Protein 2Y9F (pdb70)

Foldseek 3Di:
DDPDDDPDAPAKWWKAFPAQRWTWFAAPDPPPRIATDHPVVVDLRRIWGWDADDDVLHQWTWTARRHPRWTWFAAPDDPPRIHTDHDRCPDLRRIWHWAADPDPRNQKTWTASPVRQKTWFAHPDDPPRTGIGRNVDDDRRRIIHIGHD

B-factor: mean 13.19, std 7.71, range [2.05, 50.8]

Secondary structure (DSSP, 8-state):
--SS--PPTT--BEEEETTT-EEEEE-SSSSP-EEEEEGGG--GGG-EEEEEP-GGGTT-EEEEETTT--EEEE-SSSSSSEEEESSSS-SGGG-BEEEE--GGGTT-EEEEETTTTEEEEE-SSSSSSEEEEETTS--GGGEEEEE--

Structure (mmCIF, N/CA/C/O backbone):
data_2Y9F
#
_entry.id   2Y9F
#
_cell.length_a   34.580
_cell.length_b   59.540
_cell.length_c   61.620
_cell.angle_alpha   90.00
_cell.angle_beta   90.00
_cell.angle_gamma   90.00
#
_symmetry.space_group_name_H-M 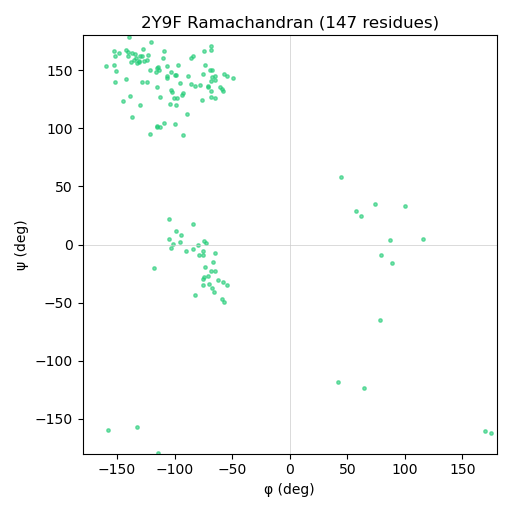  'P 21 21 21'
#
loop_
_entity.id
_entity.type
_entity.pdbx_description
1 polymer 'HEMOLYTIC LECTIN LSLA'
2 water water
#
loop_
_atom_site.group_PDB
_atom_site.id
_atom_site.type_symbol
_atom_site.label_atom_id
_atom_site.label_alt_id
_atom_site.label_comp_id
_atom_site.label_asym_id
_atom_site.label_entity_id
_atom_site.label_seq_id
_atom_site.pdbx_PDB_ins_code
_atom_site.Cartn_x
_atom_site.Cartn_y
_atom_site.Cartn_z
_atom_site.occupancy
_atom_site.B_iso_or_equiv
_atom_site.auth_seq_id
_atom_site.auth_comp_id
_atom_site.auth_asym_id
_atom_site.auth_atom_id
_atom_site.pdbx_PDB_model_num
ATOM 1 N N . MET A 1 1 ? -14.957 8.149 -14.001 1.00 32.73 1 MET A N 1
ATOM 2 C CA . MET A 1 1 ? -15.674 7.528 -12.811 1.00 32.45 1 MET A CA 1
ATOM 3 C C . MET A 1 1 ? -16.873 6.538 -13.088 1.00 31.11 1 MET A C 1
ATOM 4 O O . MET A 1 1 ? -17.593 6.613 -14.091 1.00 31.74 1 MET A O 1
ATOM 9 N N . THR A 1 2 ? -17.040 5.605 -12.145 1.00 27.49 2 THR A N 1
ATOM 10 C CA . THR A 1 2 ? -18.146 4.624 -12.145 1.00 24.86 2 THR A CA 1
ATOM 11 C C . THR A 1 2 ? -18.695 4.678 -10.681 1.00 22.52 2 THR A C 1
ATOM 12 O O . THR A 1 2 ? -18.515 5.702 -9.974 1.00 21.45 2 THR A O 1
ATOM 16 N N . ASP A 1 3 ? -19.365 3.608 -10.252 1.00 19.07 3 ASP A N 1
ATOM 17 C CA . ASP A 1 3 ? -19.734 3.457 -8.839 1.00 18.20 3 ASP A CA 1
ATOM 18 C C . ASP A 1 3 ? -18.616 3.078 -7.917 1.00 16.67 3 ASP A C 1
ATOM 19 O O . ASP A 1 3 ? -18.764 3.096 -6.695 1.00 16.18 3 ASP A O 1
ATOM 24 N N . ILE A 1 4 ? -17.449 2.727 -8.445 1.00 15.21 4 ILE A N 1
ATOM 25 C CA . ILE A 1 4 ? -16.266 2.366 -7.602 1.00 14.36 4 ILE A CA 1
ATOM 26 C C . ILE A 1 4 ? -15.755 3.657 -6.855 1.00 13.25 4 ILE A C 1
ATOM 27 O O . ILE A 1 4 ? -15.703 4.748 -7.437 1.00 15.25 4 ILE A O 1
ATOM 32 N N . TYR A 1 5 ? -15.623 3.554 -5.521 1.00 13.71 5 TYR A N 1
ATOM 33 C CA . TYR A 1 5 ? -15.016 4.690 -4.762 1.00 14.25 5 TYR A CA 1
ATOM 34 C C . TYR A 1 5 ? -13.589 4.862 -5.178 1.00 11.92 5 TYR A C 1
ATOM 35 O O . TYR A 1 5 ? -12.741 3.953 -5.010 1.00 11.35 5 TYR A O 1
ATOM 44 N N . ILE A 1 6 ? -13.266 6.121 -5.590 1.00 10.77 6 ILE A N 1
ATOM 45 C CA . ILE A 1 6 ? -11.934 6.567 -5.904 1.00 11.44 6 ILE A CA 1
ATOM 46 C C . ILE A 1 6 ? -11.764 7.871 -5.102 1.00 10.16 6 ILE A C 1
ATOM 47 O O . ILE A 1 6 ? -12.522 8.779 -5.273 1.00 12.25 6 ILE A O 1
ATOM 52 N N . PRO A 1 7 ? -10.758 7.887 -4.186 1.00 9.21 7 PRO A N 1
ATOM 53 C CA . PRO A 1 7 ? -10.551 9.170 -3.454 1.00 9.85 7 PRO A CA 1
ATOM 54 C C . PRO A 1 7 ? -10.364 10.294 -4.425 1.00 9.71 7 PRO A C 1
ATOM 55 O O . PRO A 1 7 ? -9.664 10.129 -5.474 1.00 10.25 7 PRO A O 1
ATOM 59 N N . PRO A 1 8 ? -10.851 11.483 -4.115 1.00 9.29 8 PRO A N 1
ATOM 60 C CA . PRO A 1 8 ? -10.591 12.667 -4.909 1.00 9.19 8 PRO A CA 1
ATOM 61 C C . PRO A 1 8 ? -9.085 12.769 -5.163 1.00 10.53 8 PRO A C 1
ATOM 62 O O . PRO A 1 8 ? -8.212 12.562 -4.344 1.00 9.69 8 PRO A O 1
ATOM 66 N N . GLU A 1 9 ? -8.702 13.234 -6.376 1.00 9.39 9 GLU A N 1
ATOM 67 C CA . GLU A 1 9 ? -7.311 13.418 -6.711 1.00 9.92 9 GLU A CA 1
ATOM 68 C C . GLU A 1 9 ? -6.663 14.376 -5.727 1.00 8.99 9 GLU A C 1
ATOM 69 O O . GLU A 1 9 ? -7.215 15.411 -5.386 1.00 10.33 9 GLU A O 1
ATOM 75 N N . GLY A 1 10 ? -5.488 13.916 -5.239 1.00 9.30 10 GLY A N 1
ATOM 76 C CA . GLY A 1 10 ? -4.760 14.773 -4.311 1.00 8.30 10 GLY A CA 1
ATOM 77 C C . GLY A 1 10 ? -5.133 14.582 -2.826 1.00 8.66 10 GLY A C 1
ATOM 78 O O . GLY A 1 10 ? -4.363 15.088 -2.019 1.00 9.75 10 GLY A O 1
ATOM 79 N N . LEU A 1 11 ? -6.246 13.934 -2.540 1.00 8.32 11 LEU A N 1
ATOM 80 C CA . LEU A 1 11 ? -6.666 13.736 -1.117 1.00 8.13 11 LEU A CA 1
ATOM 81 C C . LEU A 1 11 ? -5.664 12.711 -0.519 1.00 8.03 11 LEU A C 1
ATOM 82 O O . LEU A 1 11 ? -5.344 11.675 -1.123 1.00 9.03 11 LEU A O 1
ATOM 87 N N . TYR A 1 12 ? -5.187 12.973 0.702 1.00 8.53 12 TYR A N 1
ATOM 88 C CA . TYR A 1 12 ? -4.249 12.012 1.325 1.00 8.16 12 TYR A CA 1
ATOM 89 C C . TYR A 1 12 ? -4.918 10.911 2.122 1.00 6.87 12 TYR A C 1
ATOM 90 O O . TYR A 1 12 ? -5.974 11.098 2.746 1.00 9.24 12 TYR A O 1
ATOM 99 N N . PHE A 1 13 ? -4.281 9.762 2.048 1.00 6.48 13 PHE A N 1
ATOM 100 C CA . PHE A 1 13 ? -4.721 8.580 2.761 1.00 6.79 13 PHE A CA 1
ATOM 101 C C . PHE A 1 13 ? -3.619 7.652 3.077 1.00 6.09 13 PHE A C 1
ATOM 102 O O . PHE A 1 13 ? -2.528 7.793 2.544 1.00 7.26 13 PHE A O 1
ATOM 110 N N . ARG A 1 14 ? -3.851 6.708 3.944 1.00 5.62 14 ARG A N 1
ATOM 111 C CA . ARG A 1 14 ? -2.902 5.581 4.099 1.00 5.49 14 ARG A CA 1
ATOM 112 C C . ARG A 1 14 ? -3.579 4.303 3.550 1.00 4.90 14 ARG A C 1
ATOM 113 O O . ARG A 1 14 ? -4.818 4.228 3.404 1.00 6.58 14 ARG A O 1
ATOM 121 N N . LEU A 1 15 ? -2.767 3.310 3.241 1.00 5.06 15 LEU A N 1
ATOM 122 C CA . LEU A 1 15 ? -3.193 2.075 2.674 1.00 4.44 15 LEU A CA 1
ATOM 123 C C . LEU A 1 15 ? -2.951 0.916 3.573 1.00 6.41 15 LEU A C 1
ATOM 124 O O . LEU A 1 15 ? -1.803 0.458 3.779 1.00 6.64 15 LEU A O 1
ATOM 129 N N . LEU A 1 16 ? -4.015 0.451 4.253 1.00 5.72 16 LEU A N 1
ATOM 130 C CA . LEU A 1 16 ? -3.940 -0.558 5.320 1.00 7.08 16 LEU A CA 1
ATOM 131 C C . LEU A 1 16 ? -4.155 -1.938 4.664 1.00 7.78 16 LEU A C 1
ATOM 132 O O . LEU A 1 16 ? -5.157 -2.171 3.899 1.00 6.54 16 LEU A O 1
ATOM 137 N N . GLY A 1 17 ? -3.278 -2.866 4.968 1.00 4.88 17 GLY A N 1
ATOM 138 C CA . GLY A 1 17 ? -3.439 -4.199 4.430 1.00 5.27 17 GLY A CA 1
ATOM 139 C C . GLY A 1 17 ? -4.375 -5.044 5.187 1.00 5.04 17 GLY A C 1
ATOM 140 O O . GLY A 1 17 ? -4.346 -5.172 6.404 1.00 6.00 17 GLY A O 1
ATOM 141 N N . PHE A 1 18 ? -5.236 -5.772 4.446 1.00 6.63 18 PHE A N 1
ATOM 142 C CA . PHE A 1 18 ? -6.154 -6.694 5.042 1.00 5.51 18 PHE A CA 1
ATOM 143 C C . PHE A 1 18 ? -5.429 -7.744 5.895 1.00 6.47 18 PHE A C 1
ATOM 144 O O . PHE A 1 18 ? -5.867 -8.074 7.041 1.00 9.60 18 PHE A O 1
ATOM 152 N N . ALA A 1 19 ? -4.396 -8.377 5.349 1.00 6.32 19 ALA A N 1
ATOM 153 C CA . ALA A 1 19 ? -3.704 -9.447 6.059 1.00 7.63 19 ALA A CA 1
ATOM 154 C C . ALA A 1 19 ? -2.655 -8.918 7.069 1.00 8.27 19 ALA A C 1
ATOM 155 O O . ALA A 1 19 ? -2.516 -9.417 8.200 1.00 10.24 19 ALA A O 1
ATOM 157 N N . SER A 1 20 ? -1.910 -7.917 6.608 1.00 9.58 20 SER A N 1
ATOM 158 C CA . SER A 1 20 ? -0.752 -7.470 7.433 1.00 8.73 20 SER A CA 1
ATOM 159 C C . SER A 1 20 ? -1.172 -6.650 8.629 1.00 8.18 20 SER A C 1
ATOM 160 O O . SER A 1 20 ? -0.461 -6.504 9.620 1.00 8.81 20 SER A O 1
ATOM 163 N N . ARG A 1 21 ? -2.301 -5.941 8.449 1.00 8.58 21 ARG A N 1
ATOM 164 C CA . ARG A 1 21 ? -2.740 -4.915 9.439 1.00 8.13 21 ARG A CA 1
ATOM 165 C C . ARG A 1 21 ? -1.751 -3.766 9.612 1.00 7.72 21 ARG A C 1
ATOM 166 O O . ARG A 1 21 ? -1.741 -3.094 10.659 1.00 12.11 21 ARG A O 1
ATOM 174 N N . GLN A 1 22 ? -0.948 -3.521 8.590 1.00 6.66 22 GLN A N 1
ATOM 175 C CA . GLN A 1 22 ? 0.042 -2.440 8.622 1.00 7.75 22 GLN A CA 1
ATOM 176 C C . GLN A 1 22 ? -0.185 -1.599 7.372 1.00 7.37 22 GLN A C 1
ATOM 177 O O . GLN A 1 22 ? -0.987 -1.978 6.484 1.00 7.08 22 GLN A O 1
ATOM 183 N N . VAL A 1 23 ? 0.450 -0.429 7.321 1.00 5.68 23 VAL A N 1
ATOM 184 C CA . VAL A 1 23 ? 0.267 0.516 6.194 1.00 7.12 23 VAL A CA 1
ATOM 185 C C . VAL A 1 23 ? 1.565 0.633 5.414 1.00 6.44 23 VAL A C 1
ATOM 186 O O . VAL A 1 23 ? 2.661 0.420 5.972 1.00 6.73 23 VAL A O 1
ATOM 190 N N . ILE A 1 24 ? 1.418 0.901 4.123 1.00 6.21 24 ILE A N 1
ATOM 191 C CA . ILE A 1 24 ? 2.612 1.123 3.304 1.00 6.37 24 ILE A CA 1
ATOM 192 C C . ILE A 1 24 ? 3.301 2.436 3.729 1.00 5.02 24 ILE A C 1
ATOM 193 O O . ILE A 1 24 ? 2.621 3.414 4.106 1.00 7.69 24 ILE A O 1
ATOM 198 N N . PHE A 1 25 ? 4.637 2.443 3.686 1.00 5.62 25 PHE A N 1
ATOM 199 C CA . PHE A 1 25 ? 5.358 3.719 3.808 1.00 5.97 25 PHE A CA 1
ATOM 200 C C . PHE A 1 25 ? 6.270 3.878 2.551 1.00 7.19 25 PHE A C 1
ATOM 201 O O . PHE A 1 25 ? 6.713 2.906 1.911 1.00 7.70 25 PHE A O 1
ATOM 209 N N . ALA A 1 26 ? 6.604 5.159 2.323 1.00 7.78 26 ALA A N 1
ATOM 210 C CA . ALA A 1 26 ? 7.589 5.575 1.324 1.00 9.27 26 ALA A CA 1
ATOM 211 C C . ALA A 1 26 ? 8.331 6.757 1.845 1.00 9.12 26 ALA A C 1
ATOM 212 O O . ALA A 1 26 ? 7.692 7.715 2.272 1.00 8.94 26 ALA A O 1
ATOM 214 N N . ARG A 1 27 ? 9.654 6.634 1.905 1.00 8.47 27 ARG A N 1
ATOM 215 C CA . ARG A 1 27 ? 10.558 7.618 2.541 1.00 8.95 27 ARG A CA 1
ATOM 216 C C . ARG A 1 27 ? 11.746 7.938 1.664 1.00 9.32 27 ARG A C 1
ATOM 217 O O . ARG A 1 27 ? 11.963 7.276 0.599 1.00 9.15 27 ARG A O 1
ATOM 225 N N . ASN A 1 28 ? 12.401 9.079 1.943 1.00 9.72 28 ASN A N 1
ATOM 226 C CA . ASN A 1 28 ? 13.637 9.455 1.241 1.00 10.39 28 ASN A CA 1
ATOM 227 C C . ASN A 1 28 ? 14.803 8.932 2.077 1.00 13.12 28 ASN A C 1
ATOM 228 O O . ASN A 1 28 ? 15.186 9.507 3.052 1.00 16.44 28 ASN A O 1
ATOM 233 N N . SER A 1 29 ? 15.237 7.755 1.703 1.00 12.61 29 SER A N 1
ATOM 234 C CA . SER A 1 29 ? 16.284 7.021 2.342 1.00 13.30 29 SER A CA 1
ATOM 235 C C . SER A 1 29 ? 17.015 6.189 1.295 1.00 13.98 29 SER A C 1
ATOM 236 O O . SER A 1 29 ? 16.509 5.962 0.157 1.00 14.02 29 SER A O 1
ATOM 239 N N . PRO A 1 30 ? 18.194 5.702 1.684 1.00 13.99 30 PRO A N 1
ATOM 240 C CA . PRO A 1 30 ? 18.804 4.675 0.845 1.00 13.89 30 PRO A CA 1
ATOM 241 C C . PRO A 1 30 ? 17.965 3.429 0.939 1.00 13.62 30 PRO A C 1
ATOM 242 O O . PRO A 1 30 ? 16.985 3.369 1.708 1.00 16.20 30 PRO A O 1
ATOM 246 N N . SER A 1 31 ? 18.256 2.447 0.109 1.00 12.16 31 SER A N 1
ATOM 247 C CA . SER A 1 31 ? 17.406 1.231 0.024 1.00 13.16 31 SER A CA 1
ATOM 248 C C . SER A 1 31 ? 17.451 0.428 1.364 1.00 13.82 31 SER A C 1
ATOM 249 O O . SER A 1 31 ? 18.491 0.383 2.031 1.00 15.44 31 SER A O 1
ATOM 252 N N . PRO A 1 32 ? 16.308 -0.129 1.777 1.00 14.19 32 PRO A N 1
ATOM 253 C CA . PRO A 1 32 ? 14.949 0.025 1.216 1.00 12.51 32 PRO A CA 1
ATOM 254 C C . PRO A 1 32 ? 14.245 1.331 1.602 1.00 13.93 32 PRO A C 1
ATOM 255 O O . PRO A 1 32 ? 14.344 1.772 2.766 1.00 14.22 32 PRO A O 1
ATOM 259 N N . ASP A 1 33 ? 13.584 1.971 0.650 1.00 10.59 33 ASP A N 1
ATOM 260 C CA . ASP A 1 33 ? 12.827 3.208 0.909 1.00 10.33 33 ASP A CA 1
ATOM 261 C C . ASP A 1 33 ? 11.319 3.020 0.944 1.00 7.75 33 ASP A C 1
ATOM 262 O O . ASP A 1 33 ? 10.589 4.016 1.043 1.00 8.92 33 ASP A O 1
ATOM 267 N N . VAL A 1 34 ? 10.863 1.757 0.829 1.00 8.64 34 VAL A N 1
ATOM 268 C CA . VAL A 1 34 ? 9.410 1.475 0.960 1.00 7.87 34 VAL A CA 1
ATOM 269 C C . VAL A 1 34 ? 9.303 0.273 1.853 1.00 7.58 34 VAL A C 1
ATOM 270 O O . VAL A 1 34 ? 10.297 -0.483 2.046 1.00 9.59 34 VAL A O 1
ATOM 274 N N . GLY A 1 35 ? 8.105 0.036 2.388 1.00 8.66 35 GLY A N 1
ATOM 275 C CA . GLY A 1 35 ? 7.940 -1.110 3.257 1.00 9.63 35 GLY A CA 1
ATOM 276 C C . GLY A 1 35 ? 6.559 -0.972 3.931 1.00 7.48 35 GLY A C 1
ATOM 277 O O . GLY A 1 35 ? 5.680 -0.232 3.461 1.00 6.98 35 GLY A O 1
ATOM 278 N N . LEU A 1 36 ? 6.348 -1.667 5.042 1.00 7.52 36 LEU A N 1
ATOM 279 C CA . LEU A 1 36 ? 5.187 -1.509 5.871 1.00 7.36 36 LEU A CA 1
ATOM 280 C C . LEU A 1 36 ? 5.572 -0.997 7.216 1.00 8.50 36 LEU A C 1
ATOM 281 O O . LEU A 1 36 ? 6.653 -1.308 7.745 1.00 10.75 36 LEU A O 1
ATOM 286 N N . SER A 1 37 ? 4.687 -0.231 7.817 1.00 9.11 37 SER A N 1
ATOM 287 C CA . SER A 1 37 ? 4.933 0.238 9.173 1.00 9.60 37 SER A CA 1
ATOM 288 C C . SER A 1 37 ? 3.664 0.244 9.972 1.00 9.37 37 SER A C 1
ATOM 289 O O . SER A 1 37 ? 2.516 0.107 9.464 1.00 8.81 37 SER A O 1
ATOM 292 N N . PRO A 1 38 ? 3.797 0.402 11.300 1.00 13.05 38 PRO A N 1
ATOM 293 C CA . PRO A 1 38 ? 2.589 0.171 12.071 1.00 12.66 38 PRO A CA 1
ATOM 294 C C . PRO A 1 38 ? 1.537 1.327 11.974 1.00 12.96 38 PRO A C 1
ATOM 295 O O . PRO A 1 38 ? 1.917 2.509 11.886 1.00 13.84 38 PRO A O 1
ATOM 299 N N . VAL A 1 39 ? 0.260 0.984 12.032 1.00 15.22 39 VAL A N 1
ATOM 300 C CA . VAL A 1 39 ? -0.763 2.022 11.916 1.00 20.22 39 VAL A CA 1
ATOM 301 C C . VAL A 1 39 ? -0.646 3.097 12.985 1.00 21.58 39 VAL A C 1
ATOM 302 O O . VAL A 1 39 ? -0.750 4.342 12.762 1.00 21.44 39 VAL A O 1
ATOM 306 N N . ASN A 1 40 ? -0.476 2.660 14.240 1.00 22.54 40 ASN A N 1
ATOM 307 C CA . ASN A 1 40 ? -0.381 3.677 15.293 1.00 26.44 40 ASN A CA 1
ATOM 308 C C . ASN A 1 40 ? 0.809 4.631 15.259 1.00 26.57 40 ASN A C 1
ATOM 309 O O . ASN A 1 40 ? 0.911 5.560 16.046 1.00 27.65 40 ASN A O 1
ATOM 314 N N . ASP A 1 41 ? 1.754 4.407 14.378 1.00 24.22 41 ASP A N 1
ATOM 315 C CA . ASP A 1 41 ? 2.724 5.466 14.095 1.00 26.96 41 ASP A CA 1
ATOM 316 C C . ASP A 1 41 ? 2.246 6.798 13.601 1.00 26.68 41 ASP A C 1
ATOM 317 O O . ASP A 1 41 ? 2.898 7.835 13.826 1.00 30.19 41 ASP A O 1
ATOM 322 N N . GLN A 1 42 ? 1.171 6.755 12.850 1.00 24.82 42 GLN A N 1
ATOM 323 C CA . GLN A 1 42 ? 0.551 7.914 12.259 1.00 25.87 42 GLN A CA 1
ATOM 324 C C . GLN A 1 42 ? 1.582 8.867 11.641 1.00 25.94 42 GLN A C 1
ATOM 325 O O . GLN A 1 42 ? 1.704 10.051 12.029 1.00 30.71 42 GLN A O 1
ATOM 331 N N . ALA A 1 43 ? 2.366 8.366 10.704 1.00 20.64 43 ALA A N 1
ATOM 332 C CA . ALA A 1 43 ? 3.553 9.103 10.224 1.00 18.29 43 ALA A CA 1
ATOM 333 C C . ALA A 1 43 ? 3.265 9.643 8.829 1.00 12.26 43 ALA A C 1
ATOM 334 O O . ALA A 1 43 ? 2.566 9.023 8.053 1.00 13.11 43 ALA A O 1
ATOM 336 N N . THR A 1 44 ? 3.794 10.863 8.582 1.00 12.34 44 THR A N 1
ATOM 337 C CA . THR A 1 44 ? 3.610 11.455 7.269 1.00 10.49 44 THR A CA 1
ATOM 338 C C . THR A 1 44 ? 4.071 10.548 6.158 1.00 10.79 44 THR A C 1
ATOM 339 O O . THR A 1 44 ? 3.437 10.568 5.106 1.00 9.79 44 THR A O 1
ATOM 343 N N . ASP A 1 45 ? 5.118 9.755 6.328 1.00 9.08 45 ASP A N 1
ATOM 344 C CA . ASP A 1 45 ? 5.572 8.852 5.245 1.00 9.34 45 ASP A CA 1
ATOM 345 C C . ASP A 1 45 ? 4.694 7.662 4.999 1.00 8.26 45 ASP A C 1
ATOM 346 O O . ASP A 1 45 ? 4.944 6.927 4.004 1.00 7.50 45 ASP A O 1
ATOM 351 N N . GLN A 1 46 ? 3.581 7.549 5.745 1.00 7.45 46 GLN A N 1
ATOM 352 C CA . GLN A 1 46 ? 2.556 6.559 5.403 1.00 7.21 46 GLN A CA 1
ATOM 353 C C . GLN A 1 46 ? 1.408 7.127 4.543 1.00 8.07 46 GLN A C 1
ATOM 354 O O . GLN A 1 46 ? 0.555 6.365 4.121 1.00 7.74 46 GLN A O 1
ATOM 360 N N . TYR A 1 47 ? 1.532 8.417 4.194 1.00 7.73 47 TYR A N 1
ATOM 361 C CA . TYR A 1 47 ? 0.425 9.030 3.422 1.00 7.66 47 TYR A CA 1
ATOM 362 C C . TYR A 1 47 ? 0.770 9.042 1.939 1.00 8.31 47 TYR A C 1
ATOM 363 O O . TYR A 1 47 ? 1.923 9.333 1.514 1.00 8.16 47 TYR A O 1
ATOM 372 N N . PHE A 1 48 ? -0.283 8.866 1.143 1.00 6.09 48 PHE A N 1
ATOM 373 C CA . PHE A 1 48 ? -0.248 8.881 -0.307 1.00 5.79 48 PHE A CA 1
ATOM 374 C C . PHE A 1 48 ? -1.428 9.664 -0.817 1.00 6.71 48 PHE A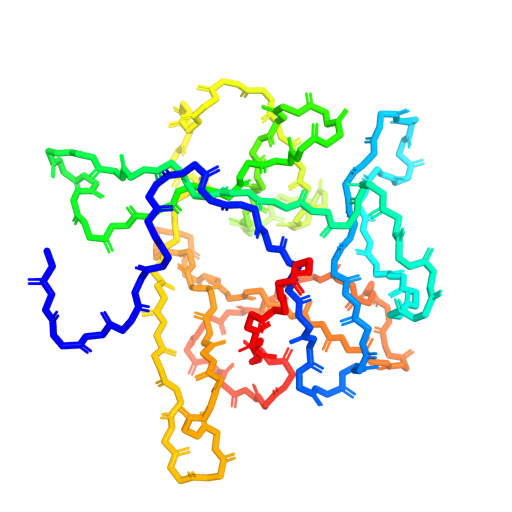 C 1
ATOM 375 O O . PHE A 1 48 ? -2.395 9.896 -0.104 1.00 7.60 48 PHE A O 1
ATOM 383 N N . SER A 1 49 ? -1.365 10.021 -2.084 1.00 6.62 49 SER A N 1
ATOM 384 C CA . SER A 1 49 ? -2.582 10.539 -2.815 1.00 7.68 49 SER A CA 1
ATOM 385 C C . SER A 1 49 ? -2.540 9.954 -4.206 1.00 7.72 49 SER A C 1
ATOM 386 O O . SER A 1 49 ? -1.513 9.449 -4.672 1.00 9.32 49 SER A O 1
ATOM 389 N N . LEU A 1 50 ? -3.687 10.001 -4.864 1.00 7.42 50 LEU A N 1
ATOM 390 C CA . LEU A 1 50 ? -3.742 9.506 -6.261 1.00 6.13 50 LEU A CA 1
ATOM 391 C C . LEU A 1 50 ? -3.555 10.674 -7.270 1.00 6.69 50 LEU A C 1
ATOM 392 O O . LEU A 1 50 ? -4.001 11.799 -7.105 1.00 8.49 50 LEU A O 1
ATOM 397 N N . ILE A 1 51 ? -2.772 10.329 -8.300 1.00 8.75 51 ILE A N 1
ATOM 398 C CA . ILE A 1 51 ? -2.745 11.078 -9.527 1.00 8.60 51 ILE A CA 1
ATOM 399 C C . ILE A 1 51 ? -3.661 10.368 -10.585 1.00 8.43 51 ILE A C 1
ATOM 400 O O . ILE A 1 51 ? -3.502 9.148 -10.792 1.00 8.52 51 ILE A O 1
ATOM 405 N N . TYR A 1 52 ? -4.671 11.079 -11.054 1.00 8.38 52 TYR A N 1
ATOM 406 C CA . TYR A 1 52 ? -5.593 10.434 -12.023 1.00 8.79 52 TYR A CA 1
ATOM 407 C C . TYR A 1 52 ? -5.001 10.316 -13.423 1.00 10.85 52 TYR A C 1
ATOM 408 O O . TYR A 1 52 ? -4.465 11.273 -13.959 1.00 12.55 52 TYR A O 1
ATOM 417 N N . GLY A 1 53 ? -4.999 9.051 -13.900 1.00 10.53 53 GLY A N 1
ATOM 418 C CA . GLY A 1 53 ? -4.563 8.867 -15.291 1.00 10.92 53 GLY A CA 1
ATOM 419 C C . GLY A 1 53 ? -5.540 9.477 -16.235 1.00 12.28 53 GLY A C 1
ATOM 420 O O . GLY A 1 53 ? -6.752 9.588 -15.953 1.00 13.34 53 GLY A O 1
ATOM 421 N N . THR A 1 54 ? -4.991 9.914 -17.379 1.00 10.89 54 THR A N 1
ATOM 422 C CA . THR A 1 54 ? -5.801 10.472 -18.413 1.00 14.13 54 THR A CA 1
ATOM 423 C C . THR A 1 54 ? -5.475 9.821 -19.752 1.00 15.02 54 THR A C 1
ATOM 424 O O . THR A 1 54 ? -4.495 9.102 -19.835 1.00 13.50 54 THR A O 1
ATOM 428 N N . GLY A 1 55 ? -6.387 9.979 -20.701 1.00 13.98 55 GLY A N 1
ATOM 429 C CA . GLY A 1 55 ? -6.197 9.470 -22.105 1.00 16.00 55 GLY A CA 1
ATOM 430 C C . GLY A 1 55 ? -6.134 7.953 -21.994 1.00 15.57 55 GLY A C 1
ATOM 431 O O . GLY A 1 55 ? -7.036 7.309 -21.404 1.00 14.99 55 GLY A O 1
ATOM 432 N N . GLU A 1 56 ? -5.042 7.334 -22.494 1.00 14.55 56 GLU A N 1
ATOM 433 C CA . GLU A 1 56 ? -5.024 5.850 -22.395 1.00 14.29 56 GLU A CA 1
ATOM 434 C C . GLU A 1 56 ? -4.933 5.309 -20.966 1.00 12.77 56 GLU A C 1
ATOM 435 O O . GLU A 1 56 ? -5.185 4.109 -20.700 1.00 12.87 56 GLU A O 1
ATOM 441 N N . HIS A 1 57 ? -4.570 6.180 -19.995 1.00 11.81 57 HIS A N 1
ATOM 442 C CA . HIS A 1 57 ? -4.518 5.779 -18.615 1.00 12.04 57 HIS A CA 1
ATOM 443 C C . HIS A 1 57 ? -5.774 6.201 -17.866 1.00 11.78 57 HIS A C 1
ATOM 444 O O . HIS A 1 57 ? -5.767 6.040 -16.603 1.00 9.62 57 HIS A O 1
ATOM 451 N N . ALA A 1 58 ? -6.814 6.642 -18.568 1.00 12.96 58 ALA A N 1
ATOM 452 C CA . ALA A 1 58 ? -8.076 6.879 -17.802 1.00 12.28 58 ALA A CA 1
ATOM 453 C C . ALA A 1 58 ? -8.549 5.642 -17.172 1.00 12.05 58 ALA A C 1
ATOM 454 O O . ALA A 1 58 ? -8.638 4.554 -17.834 1.00 14.04 58 ALA A O 1
ATOM 456 N N . GLY A 1 59 ? -8.963 5.759 -15.892 1.00 11.11 59 GLY A N 1
ATOM 457 C CA . GLY A 1 59 ? -9.411 4.634 -15.112 1.00 12.81 59 GLY A CA 1
ATOM 458 C C . GLY A 1 59 ? -8.322 3.894 -14.390 1.00 10.94 59 GLY A C 1
ATOM 459 O O . GLY A 1 59 ? -8.606 2.942 -13.663 1.00 13.05 59 GLY A O 1
ATOM 460 N N . LEU A 1 60 ? -7.096 4.443 -14.519 1.00 9.97 60 LEU A N 1
ATOM 461 C CA . LEU A 1 60 ? -5.950 3.980 -13.716 1.00 8.57 60 LEU A CA 1
ATOM 462 C C . LEU A 1 60 ? -5.383 5.171 -12.942 1.00 8.21 60 LEU A C 1
ATOM 463 O O . LEU A 1 60 ? -5.701 6.343 -13.180 1.00 9.16 60 LEU A O 1
ATOM 468 N N . TYR A 1 61 ? -4.597 4.861 -11.942 1.00 7.60 61 TYR A N 1
ATOM 469 C CA . TYR A 1 61 ? -4.184 5.862 -10.970 1.00 8.34 61 TYR A CA 1
ATOM 470 C C . TYR A 1 61 ? -2.743 5.591 -10.582 1.00 8.28 61 TYR A C 1
ATOM 471 O O . TYR A 1 61 ? -2.300 4.434 -10.439 1.00 8.36 61 TYR A O 1
ATOM 480 N N . ALA A 1 62 ? -1.973 6.690 -10.394 1.00 7.17 62 ALA A N 1
ATOM 481 C CA . ALA A 1 62 ? -0.596 6.580 -9.810 1.00 6.31 62 ALA A CA 1
ATOM 482 C C . ALA A 1 62 ? -0.676 6.952 -8.318 1.00 6.20 62 ALA A C 1
ATOM 483 O O . ALA A 1 62 ? -1.492 7.768 -7.908 1.00 8.31 62 ALA A O 1
ATOM 485 N N . ILE A 1 63 ? 0.122 6.314 -7.543 1.00 5.81 63 ILE A N 1
ATOM 486 C CA . ILE A 1 63 ? 0.027 6.429 -6.075 1.00 4.76 63 ILE A CA 1
ATOM 487 C C . ILE A 1 63 ? 1.251 7.220 -5.607 1.00 5.99 63 ILE A C 1
ATOM 488 O O . ILE A 1 63 ? 2.398 6.689 -5.625 1.00 6.00 63 ILE A O 1
ATOM 493 N N . LYS A 1 64 ? 1.042 8.467 -5.263 1.00 6.85 64 LYS A N 1
ATOM 494 C CA . LYS A 1 64 ? 2.145 9.410 -5.019 1.00 5.35 64 LYS A CA 1
ATOM 495 C C . LYS A 1 64 ? 2.411 9.591 -3.518 1.00 7.26 64 LYS A C 1
ATOM 496 O O . LYS A 1 64 ? 1.489 9.898 -2.715 1.00 7.19 64 LYS A O 1
ATOM 502 N N . SER A 1 65 ? 3.648 9.377 -3.108 1.00 6.83 65 SER A N 1
ATOM 503 C CA . SER A 1 65 ? 4.030 9.526 -1.668 1.00 5.71 65 SER A CA 1
ATOM 504 C C . SER A 1 65 ? 3.949 11.008 -1.278 1.00 6.33 65 SER A C 1
ATOM 505 O O . SER A 1 65 ? 4.517 11.898 -1.900 1.00 8.22 65 SER A O 1
ATOM 508 N N . LYS A 1 66 ? 3.292 11.261 -0.121 1.00 6.30 66 LYS A N 1
ATOM 509 C CA . LYS A 1 66 ? 3.277 12.589 0.456 1.00 7.65 66 LYS A CA 1
ATOM 510 C C . LYS A 1 66 ? 4.685 13.003 0.912 1.00 7.72 66 LYS A C 1
ATOM 511 O O . LYS A 1 66 ? 5.136 14.158 0.763 1.00 8.56 66 LYS A O 1
ATOM 517 N N . ALA A 1 67 ? 5.419 12.029 1.525 1.00 7.33 67 ALA A N 1
ATOM 518 C CA . ALA A 1 67 ? 6.734 12.403 2.077 1.00 7.99 67 ALA A CA 1
ATOM 519 C C . ALA A 1 67 ? 7.833 12.612 1.020 1.00 8.16 67 ALA A C 1
ATOM 520 O O . ALA A 1 67 ? 8.759 13.346 1.307 1.00 8.91 67 ALA A O 1
ATOM 522 N N . THR A 1 68 ? 7.738 11.939 -0.127 1.00 7.59 68 THR A N 1
ATOM 523 C CA . THR A 1 68 ? 8.844 12.030 -1.130 1.00 7.89 68 THR A CA 1
ATOM 524 C C . THR A 1 68 ? 8.362 12.637 -2.427 1.00 8.21 68 THR A C 1
ATOM 525 O O . THR A 1 68 ? 9.232 13.045 -3.234 1.00 9.78 68 THR A O 1
ATOM 529 N N . GLY A 1 69 ? 6.994 12.628 -2.694 1.00 8.32 69 GLY A N 1
ATOM 530 C CA . GLY A 1 69 ? 6.577 13.087 -4.034 1.00 9.07 69 GLY A CA 1
ATOM 531 C C . GLY A 1 69 ? 6.742 12.048 -5.138 1.00 9.66 69 GLY A C 1
ATOM 532 O O . GLY A 1 69 ? 6.336 12.348 -6.251 1.00 11.17 69 GLY A O 1
ATOM 533 N N . LYS A 1 70 ? 7.386 10.944 -4.879 1.00 8.07 70 LYS A N 1
ATOM 534 C CA . LYS A 1 70 ? 7.608 9.865 -5.951 1.00 7.13 70 LYS A CA 1
ATOM 535 C C . LYS A 1 70 ? 6.397 9.012 -6.006 1.00 9.50 70 LYS A C 1
ATOM 536 O O . LYS A 1 70 ? 5.552 9.009 -5.081 1.00 9.66 70 LYS A O 1
ATOM 542 N N . VAL A 1 71 ? 6.266 8.274 -7.108 1.00 7.76 71 VAL A N 1
ATOM 543 C CA . VAL A 1 71 ? 5.070 7.354 -7.275 1.00 7.73 71 VAL A CA 1
ATOM 544 C C . VAL A 1 71 ? 5.550 5.931 -7.102 1.00 6.30 71 VAL A C 1
ATOM 545 O O . VAL A 1 71 ? 6.683 5.564 -7.388 1.00 7.35 71 VAL A O 1
ATOM 549 N N . LEU A 1 72 ? 4.572 5.101 -6.670 1.00 6.12 72 LEU A N 1
ATOM 550 C CA . LEU A 1 72 ? 4.907 3.657 -6.489 1.00 6.41 72 LEU A CA 1
ATOM 551 C C . LEU A 1 72 ? 5.023 2.994 -7.862 1.00 5.40 72 LEU A C 1
ATOM 552 O O . LEU A 1 72 ? 4.393 3.392 -8.906 1.00 6.45 72 LEU A O 1
ATOM 557 N N . PHE A 1 73 ? 5.802 1.912 -7.948 1.00 5.45 73 PHE A N 1
ATOM 558 C CA . PHE A 1 73 ? 5.781 1.056 -9.132 1.00 6.24 73 PHE A CA 1
ATOM 559 C C . PHE A 1 73 ? 5.674 -0.386 -8.666 1.00 7.49 73 PHE A C 1
ATOM 560 O O . PHE A 1 73 ? 5.991 -0.761 -7.543 1.00 7.82 73 PHE A O 1
ATOM 568 N N . SER A 1 74 ? 5.149 -1.219 -9.592 1.00 8.05 74 SER A N 1
ATOM 569 C CA . SER A 1 74 ? 5.076 -2.686 -9.374 1.00 7.54 74 SER A CA 1
ATOM 570 C C . SER A 1 74 ? 5.458 -3.387 -10.677 1.00 8.55 74 SER A C 1
ATOM 571 O O . SER A 1 74 ? 4.950 -3.022 -11.747 1.00 10.40 74 SER A O 1
ATOM 574 N N . ARG A 1 75 ? 6.419 -4.328 -10.593 1.00 7.04 75 ARG A N 1
ATOM 575 C CA . ARG A 1 75 ? 6.978 -4.938 -11.862 1.00 9.89 75 ARG A CA 1
ATOM 576 C C . ARG A 1 75 ? 7.445 -6.331 -11.584 1.00 13.40 75 ARG A C 1
ATOM 577 O O . ARG A 1 75 ? 7.642 -6.713 -10.400 1.00 11.43 75 ARG A O 1
ATOM 585 N N . ARG A 1 76 ? 7.610 -7.077 -12.660 1.00 17.78 76 ARG A N 1
ATOM 586 C CA . ARG A 1 76 ? 8.299 -8.348 -12.736 1.00 19.84 76 ARG A CA 1
ATOM 587 C C . ARG A 1 76 ? 8.791 -8.329 -14.212 1.00 24.30 76 ARG A C 1
ATOM 588 O O . ARG A 1 76 ? 8.086 -7.779 -15.086 1.00 27.45 76 ARG A O 1
ATOM 596 N N . PRO A 1 77 ? 9.998 -8.800 -14.428 1.00 26.20 77 PRO A N 1
ATOM 597 C CA . PRO A 1 77 ? 10.764 -9.633 -13.520 1.00 25.23 77 PRO A CA 1
ATOM 598 C C . PRO A 1 77 ? 11.903 -8.895 -12.727 1.00 25.24 77 PRO A C 1
ATOM 599 O O . PRO A 1 77 ? 12.587 -9.547 -11.860 1.00 25.72 77 PRO A O 1
ATOM 603 N N . ALA A 1 78 ? 12.102 -7.604 -12.996 1.00 25.30 78 ALA A N 1
ATOM 604 C CA . ALA A 1 78 ? 13.210 -6.853 -12.424 1.00 24.41 78 ALA A CA 1
ATOM 605 C C . ALA A 1 78 ? 13.024 -6.613 -10.952 1.00 24.71 78 ALA A C 1
ATOM 606 O O . ALA A 1 78 ? 11.894 -6.300 -10.504 1.00 20.52 78 ALA A O 1
ATOM 608 N N . GLU A 1 79 ? 14.077 -6.816 -10.177 1.00 24.40 79 GLU A N 1
ATOM 609 C CA . GLU A 1 79 ? 14.017 -6.640 -8.725 1.00 24.71 79 GLU A CA 1
ATOM 610 C C . GLU A 1 79 ? 14.668 -5.332 -8.254 1.00 23.15 79 GLU A C 1
ATOM 611 O O . GLU A 1 79 ? 15.683 -4.861 -8.841 1.00 26.25 79 GLU A O 1
ATOM 617 N N . PRO A 1 80 ? 14.166 -4.762 -7.189 1.00 19.12 80 PRO A N 1
ATOM 618 C CA . PRO A 1 80 ? 13.022 -5.156 -6.358 1.00 16.00 80 PRO A CA 1
ATOM 619 C C . PRO A 1 80 ? 11.692 -4.974 -7.150 1.00 15.72 80 PRO A C 1
ATOM 620 O O . PRO A 1 80 ? 11.573 -4.122 -8.076 1.00 13.94 80 PRO A O 1
ATOM 624 N N . TYR A 1 81 ? 10.717 -5.810 -6.825 1.00 10.94 81 TYR A N 1
ATOM 625 C CA . TYR A 1 81 ? 9.442 -5.838 -7.553 1.00 9.12 81 TYR A CA 1
A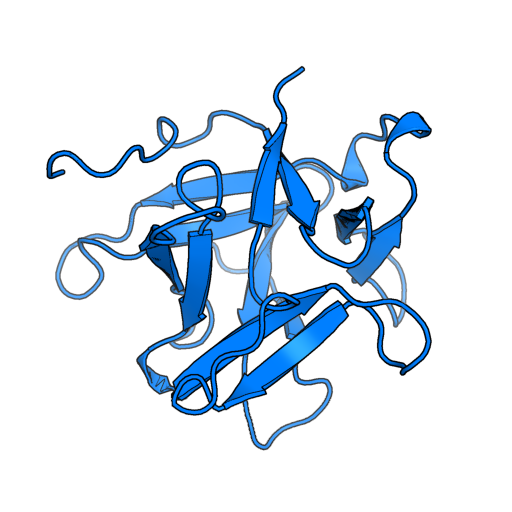TOM 626 C C . TYR A 1 81 ? 8.580 -4.603 -7.272 1.00 9.27 81 TYR A C 1
ATOM 627 O O . TYR A 1 81 ? 7.720 -4.255 -8.067 1.00 8.44 81 TYR A O 1
ATOM 636 N N . VAL A 1 82 ? 8.739 -3.995 -6.126 1.00 7.04 82 VAL A N 1
ATOM 637 C CA . VAL A 1 82 ? 8.019 -2.783 -5.796 1.00 7.27 82 VAL A CA 1
ATOM 638 C C . VAL A 1 82 ? 8.973 -1.735 -5.262 1.00 6.71 82 VAL A C 1
ATOM 639 O O . VAL A 1 82 ? 10.030 -2.068 -4.764 1.00 10.04 82 VAL A O 1
ATOM 643 N N . GLY A 1 83 ? 8.582 -0.465 -5.362 1.00 6.89 83 GLY A N 1
ATOM 644 C CA . GLY A 1 83 ? 9.444 0.664 -4.975 1.00 7.55 83 GLY A CA 1
ATOM 645 C C . GLY A 1 83 ? 8.747 1.937 -5.327 1.00 5.37 83 GLY A C 1
ATOM 646 O O . GLY A 1 83 ? 7.538 1.961 -5.569 1.00 6.89 83 GLY A O 1
ATOM 647 N N . GLN A 1 84 ? 9.506 3.003 -5.380 1.00 7.00 84 GLN A N 1
ATOM 648 C CA . GLN A 1 84 ? 9.007 4.327 -5.856 1.00 7.81 84 GLN A CA 1
ATOM 649 C C . GLN A 1 84 ? 10.020 4.969 -6.804 1.00 9.05 84 GLN A C 1
ATOM 650 O O . GLN A 1 84 ? 11.215 4.626 -6.808 1.00 10.74 84 GLN A O 1
ATOM 656 N N . ILE A 1 85 ? 9.522 5.893 -7.613 1.00 9.92 85 ILE A N 1
ATOM 657 C CA . ILE A 1 85 ? 10.352 6.579 -8.622 1.00 10.14 85 ILE A CA 1
ATOM 658 C C . ILE A 1 85 ? 9.772 7.966 -8.856 1.00 12.44 85 ILE A C 1
ATOM 659 O O . ILE A 1 85 ? 8.590 8.158 -8.747 1.00 10.57 85 ILE A O 1
ATOM 664 N N . ASP A 1 86 ? 10.623 8.932 -9.196 1.00 14.80 86 ASP A N 1
ATOM 665 C CA . ASP A 1 86 ? 10.128 10.263 -9.587 1.00 14.62 86 ASP A CA 1
ATOM 666 C C . ASP A 1 86 ? 9.381 10.218 -10.934 1.00 14.06 86 ASP A C 1
ATOM 667 O O . ASP A 1 86 ? 9.459 9.196 -11.659 1.00 13.64 86 ASP A O 1
ATOM 672 N N . GLY A 1 87 ? 8.679 11.313 -11.228 1.00 13.65 87 GLY A N 1
ATOM 673 C CA . GLY A 1 87 ? 8.141 11.519 -12.579 1.00 13.49 87 GLY A CA 1
ATOM 674 C C . GLY A 1 87 ? 6.619 11.541 -12.676 1.00 15.25 87 GLY A C 1
ATOM 675 O O . GLY A 1 87 ? 6.102 11.741 -13.814 1.00 15.69 87 GLY A O 1
ATOM 676 N N . ASP A 1 88 ? 5.886 11.465 -11.546 1.00 12.49 88 ASP A N 1
ATOM 677 C CA . ASP A 1 88 ? 4.374 11.653 -11.536 1.00 14.15 88 ASP A CA 1
ATOM 678 C C . ASP A 1 88 ? 3.633 10.650 -12.474 1.00 12.92 88 ASP A C 1
ATOM 679 O O . ASP A 1 88 ? 2.571 10.948 -13.023 1.00 16.23 88 ASP A O 1
ATOM 684 N N . GLY A 1 89 ? 4.243 9.459 -12.653 1.00 11.99 89 GLY A N 1
ATOM 685 C CA . GLY A 1 89 ? 3.602 8.464 -13.578 1.00 11.37 89 GLY A CA 1
ATOM 686 C C . GLY A 1 89 ? 4.218 8.427 -14.938 1.00 12.60 89 GLY A C 1
ATOM 687 O O . GLY A 1 89 ? 3.500 8.179 -15.906 1.00 12.59 89 GLY A O 1
ATOM 688 N N . ARG A 1 90 ? 5.520 8.651 -15.075 1.00 12.07 90 ARG A N 1
ATOM 689 C CA . ARG A 1 90 ? 6.170 8.655 -16.420 1.00 13.44 90 ARG A CA 1
ATOM 690 C C . ARG A 1 90 ? 6.301 7.237 -17.004 1.00 13.48 90 ARG A C 1
ATOM 691 O O . ARG A 1 90 ? 6.538 7.107 -18.191 1.00 16.04 90 ARG A O 1
ATOM 699 N N . TYR A 1 91 ? 6.225 6.207 -16.181 1.00 10.19 91 TYR A N 1
ATOM 700 C CA . TYR A 1 91 ? 6.507 4.828 -16.669 1.00 10.56 91 TYR A CA 1
ATOM 701 C C . TYR A 1 91 ? 5.281 3.951 -16.602 1.00 9.17 91 TYR A C 1
ATOM 702 O O . TYR A 1 91 ? 4.385 4.097 -15.732 1.00 9.82 91 TYR A O 1
ATOM 711 N N . PRO A 1 92 ? 5.214 2.950 -17.498 1.00 9.83 92 PRO A N 1
ATOM 712 C CA . PRO A 1 92 ? 4.005 2.189 -17.577 1.00 11.01 92 PRO A CA 1
ATOM 713 C C . PRO A 1 92 ? 3.654 1.437 -16.301 1.00 11.13 92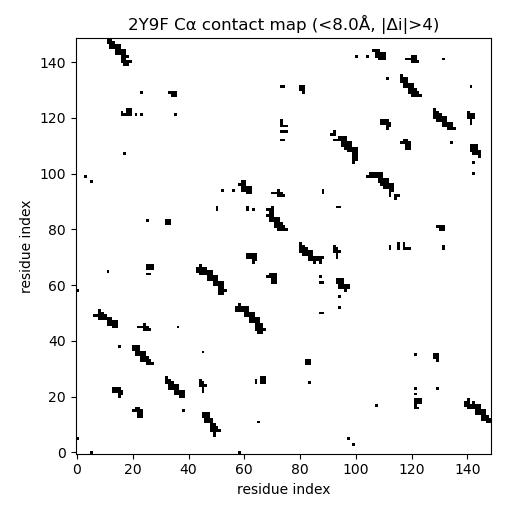 PRO A C 1
ATOM 714 O O . PRO A 1 92 ? 2.485 1.218 -15.977 1.00 12.30 92 PRO A O 1
ATOM 718 N N . ASP A 1 93 ? 4.674 1.027 -15.544 1.00 8.76 93 ASP A N 1
ATOM 719 C CA . ASP A 1 93 ? 4.465 0.239 -14.284 1.00 9.37 93 ASP A CA 1
ATOM 720 C C . ASP A 1 93 ? 4.172 1.101 -13.060 1.00 6.71 93 ASP A C 1
ATOM 721 O O . ASP A 1 93 ? 4.157 0.644 -11.906 1.00 7.84 93 ASP A O 1
ATOM 726 N N . ASN A 1 94 ? 3.778 2.365 -13.346 1.00 8.36 94 ASN A N 1
ATOM 727 C CA . ASN A 1 94 ? 3.351 3.311 -12.213 1.00 7.88 94 ASN A CA 1
ATOM 728 C C . ASN A 1 94 ? 1.825 3.396 -12.130 1.00 8.85 94 ASN A C 1
ATOM 729 O O . ASN A 1 94 ? 1.246 4.142 -11.298 1.00 9.00 94 ASN A O 1
ATOM 734 N N . TRP A 1 95 ? 1.077 2.676 -12.986 1.00 6.05 95 TRP A N 1
ATOM 735 C CA . TRP A 1 95 ? -0.403 2.925 -13.123 1.00 6.17 95 TRP A CA 1
ATOM 736 C C . TRP A 1 95 ? -1.169 1.732 -12.601 1.00 6.86 95 TRP A C 1
ATOM 737 O O . TRP A 1 95 ? -0.859 0.534 -12.995 1.00 8.82 95 TRP A O 1
ATOM 748 N N . PHE A 1 96 ? -2.087 1.987 -11.709 1.00 6.83 96 PHE A N 1
ATOM 749 C CA . PHE A 1 96 ? -2.825 0.948 -11.012 1.00 6.77 96 PHE A CA 1
ATOM 750 C C . PHE A 1 96 ? -4.308 1.057 -11.213 1.00 7.13 96 PHE A C 1
ATOM 751 O O . PHE A 1 96 ? -4.901 2.136 -11.299 1.0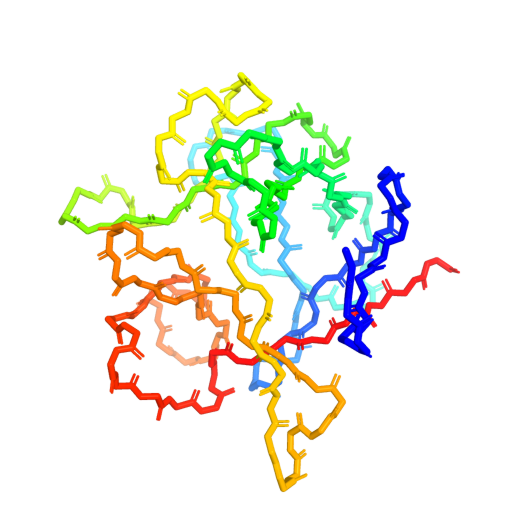0 7.97 96 PHE A O 1
ATOM 759 N N . LYS A 1 97 ? -4.917 -0.133 -11.165 1.00 8.61 97 LYS A N 1
ATOM 760 C CA . LYS A 1 97 ? -6.382 -0.321 -11.158 1.00 9.28 97 LYS A CA 1
ATOM 761 C C . LYS A 1 97 ? -6.789 -0.624 -9.710 1.00 8.40 97 LYS A C 1
ATOM 762 O O . LYS A 1 97 ? -6.207 -1.506 -9.058 1.00 8.17 97 LYS A O 1
ATOM 768 N N . ILE A 1 98 ? -7.792 0.086 -9.256 1.00 7.17 98 ILE A N 1
ATOM 769 C CA . ILE A 1 98 ? -8.413 -0.186 -7.909 1.00 7.13 98 ILE A CA 1
ATOM 770 C C . ILE A 1 98 ? -9.500 -1.194 -8.142 1.00 8.34 98 ILE A C 1
ATOM 771 O O . ILE A 1 98 ? -10.521 -0.920 -8.837 1.00 9.74 98 ILE A O 1
ATOM 776 N N . GLU A 1 99 ? -9.355 -2.431 -7.637 1.00 8.02 99 GLU A N 1
ATOM 777 C CA . GLU A 1 99 ? -10.302 -3.544 -7.963 1.00 8.29 99 GLU A CA 1
ATOM 778 C C . GLU A 1 99 ? -11.029 -3.966 -6.668 1.00 8.32 99 GLU A C 1
ATOM 779 O O . GLU A 1 99 ? -10.443 -4.601 -5.783 1.00 7.40 99 GLU A O 1
ATOM 785 N N . PRO A 1 100 ? -12.262 -3.552 -6.471 1.00 8.87 100 PRO A N 1
ATOM 786 C CA . PRO A 1 100 ? -12.959 -3.872 -5.215 1.00 9.20 100 PRO A CA 1
ATOM 787 C C . PRO A 1 100 ? -13.043 -5.405 -4.947 1.00 9.40 100 PRO A C 1
ATOM 788 O O . PRO A 1 100 ? -13.199 -6.233 -5.858 1.00 9.85 100 PRO A O 1
ATOM 792 N N . GLY A 1 101 ? -12.983 -5.709 -3.630 1.00 7.13 101 GLY A N 1
ATOM 793 C CA . GLY A 1 101 ? -13.218 -7.042 -3.180 1.00 8.33 101 GLY A CA 1
ATOM 794 C C . GLY A 1 101 ? -14.715 -7.447 -3.220 1.00 8.08 101 GLY A C 1
ATOM 795 O O . GLY A 1 101 ? -15.622 -6.555 -3.267 1.00 10.84 101 GLY A O 1
ATOM 796 N N . LYS A 1 102 ? -14.991 -8.726 -3.088 1.00 9.74 102 LYS A N 1
ATOM 797 C CA . LYS A 1 102 ? -16.329 -9.288 -2.959 1.00 12.36 102 LYS A CA 1
ATOM 798 C C . LYS A 1 102 ? -16.482 -9.910 -1.582 1.00 10.74 102 LYS A C 1
ATOM 799 O O . LYS A 1 102 ? -15.486 -9.954 -0.873 1.00 8.90 102 LYS A O 1
ATOM 805 N N . THR A 1 103 ? -17.658 -10.475 -1.308 1.00 10.89 103 THR A N 1
ATOM 806 C CA . THR A 1 103 ? -17.930 -11.139 0.001 1.00 12.15 103 THR A CA 1
ATOM 807 C C . THR A 1 103 ? -17.361 -10.339 1.213 1.00 12.47 103 THR A C 1
ATOM 808 O O . THR A 1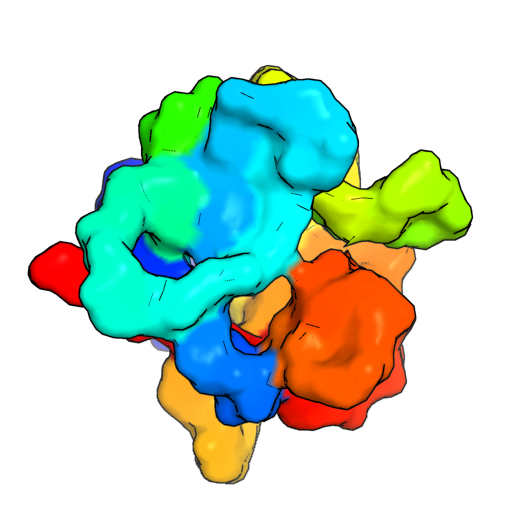 103 ? -17.702 -9.158 1.405 1.00 12.20 103 THR A O 1
ATOM 812 N N . TYR A 1 104 ? -16.422 -10.925 1.999 1.00 10.33 104 TYR A N 1
ATOM 813 C CA . TYR A 1 104 ? -15.942 -10.280 3.215 1.00 10.62 104 TYR A CA 1
ATOM 814 C C . TYR A 1 104 ? -14.915 -9.221 2.940 1.00 9.80 104 TYR A C 1
ATOM 815 O O . TYR A 1 104 ? -14.414 -8.570 3.863 1.00 10.32 104 TYR A O 1
ATOM 824 N N . LEU A 1 105 ? -14.551 -8.980 1.662 1.00 8.12 105 LEU A N 1
ATOM 825 C CA . LEU A 1 105 ? -13.584 -7.955 1.285 1.00 7.39 105 LEU A CA 1
ATOM 826 C C . LEU A 1 105 ? -14.277 -6.725 0.661 1.00 7.34 105 LEU A C 1
ATOM 827 O O . LEU A 1 105 ? -13.604 -5.973 -0.040 1.00 8.00 105 LEU A O 1
ATOM 832 N N . SER A 1 106 ? -15.578 -6.533 0.947 1.00 11.13 106 SER A N 1
ATOM 833 C CA . SER A 1 106 ? -16.256 -5.403 0.262 1.00 11.63 106 SER A CA 1
ATOM 834 C C . SER A 1 106 ? -15.678 -4.037 0.689 1.00 12.05 106 SER A C 1
ATOM 835 O O . SER A 1 106 ? -15.929 -3.016 0.013 1.00 16.27 106 SER A O 1
ATOM 838 N N . LYS A 1 107 ? -15.048 -3.946 1.837 1.00 11.29 107 LYS A N 1
ATOM 839 C CA . LYS A 1 107 ? -14.434 -2.677 2.274 1.00 10.45 107 LYS A CA 1
ATOM 840 C C . LYS A 1 107 ? -13.028 -2.503 1.685 1.00 8.51 107 LYS A C 1
ATOM 841 O O . LYS A 1 107 ? -12.347 -1.445 1.899 1.00 9.44 107 LYS A O 1
ATOM 847 N N . TYR A 1 108 ? -12.509 -3.513 0.943 1.00 8.11 108 TYR A N 1
ATOM 848 C CA . TYR A 1 108 ? -11.142 -3.588 0.505 1.00 5.47 108 TYR A CA 1
ATOM 849 C C . TYR A 1 108 ? -11.054 -3.643 -0.976 1.00 6.90 108 TYR A C 1
ATOM 850 O O . TYR A 1 108 ? -12.047 -3.828 -1.651 1.00 7.32 108 TYR A O 1
ATOM 859 N N . PHE A 1 109 ? -9.855 -3.599 -1.439 1.00 6.33 109 PHE A N 1
ATOM 860 C CA . PHE A 1 109 ? -9.596 -3.614 -2.891 1.00 5.65 109 PHE A CA 1
ATOM 861 C C . PHE A 1 109 ? -8.165 -4.052 -3.178 1.00 6.32 109 PHE A C 1
ATOM 862 O O . PHE A 1 109 ? -7.274 -3.890 -2.353 1.00 5.34 109 PHE A O 1
ATOM 870 N N . ARG A 1 110 ? -7.986 -4.612 -4.369 1.00 5.23 110 ARG A N 1
ATOM 871 C CA . ARG A 1 110 ? -6.615 -4.860 -4.864 1.00 4.24 110 ARG A CA 1
ATOM 872 C C . ARG A 1 110 ? -6.095 -3.617 -5.545 1.00 4.34 110 ARG A C 1
ATOM 873 O O . ARG A 1 110 ? -6.878 -2.746 -6.025 1.00 6.50 110 ARG A O 1
ATOM 881 N N . LEU A 1 111 ? -4.771 -3.561 -5.666 1.00 5.22 111 LEU A N 1
ATOM 882 C CA . LEU A 1 111 ? -4.094 -2.481 -6.399 1.00 5.26 111 LEU A CA 1
ATOM 883 C C . LEU A 1 111 ? -3.325 -3.211 -7.477 1.00 3.97 111 LEU A C 1
ATOM 884 O O . LEU A 1 111 ? -2.225 -3.797 -7.237 1.00 6.02 111 LEU A O 1
ATOM 889 N N . VAL A 1 112 ? -3.911 -3.334 -8.690 1.00 6.35 112 VAL A N 1
ATOM 890 C CA . VAL A 1 112 ? -3.405 -4.219 -9.738 1.00 6.08 112 VAL A CA 1
ATOM 891 C C . VAL A 1 112 ? -2.686 -3.334 -10.765 1.00 7.62 112 VAL A C 1
ATOM 892 O O . VAL A 1 112 ? -3.231 -2.287 -11.173 1.00 7.32 112 VAL A O 1
ATOM 896 N N . GLN A 1 113 ? -1.479 -3.711 -11.181 1.00 6.24 113 GLN A N 1
ATOM 897 C CA . GLN A 1 113 ? -0.711 -2.983 -12.159 1.00 8.21 113 GLN A CA 1
ATOM 898 C C . GLN A 1 113 ? -0.936 -3.737 -13.482 1.00 7.57 113 GLN A C 1
ATOM 899 O O . GLN A 1 113 ? -0.333 -4.777 -13.677 1.00 7.92 113 GLN A O 1
ATOM 905 N N . PRO A 1 114 ? -1.767 -3.222 -14.402 1.00 9.14 114 PRO A N 1
ATOM 906 C CA . PRO A 1 114 ? -2.243 -4.220 -15.391 1.00 11.89 114 PRO A CA 1
ATOM 907 C C . PRO A 1 114 ? -1.194 -4.597 -16.435 1.00 12.07 114 PRO A C 1
ATOM 908 O O . PRO A 1 114 ? -1.105 -5.784 -16.850 1.00 14.18 114 PRO A O 1
ATOM 912 N N . SER A 1 115 ? -0.362 -3.645 -16.831 1.00 10.57 115 SER A N 1
ATOM 913 C CA . SER A 1 115 ? 0.541 -3.978 -17.946 1.00 14.19 115 SER A CA 1
ATOM 914 C C . SER A 1 115 ? 1.644 -5.024 -17.502 1.00 15.00 115 SER A C 1
ATOM 915 O O . SER A 1 115 ? 2.027 -5.877 -18.326 1.00 17.00 115 SER A O 1
ATOM 918 N N . THR A 1 116 ? 2.119 -4.977 -16.254 1.00 12.21 116 THR A N 1
ATOM 919 C CA . THR A 1 116 ? 3.021 -6.025 -15.856 1.00 11.74 116 THR A CA 1
ATOM 920 C C . THR A 1 116 ? 2.236 -7.199 -15.248 1.00 11.54 116 THR A C 1
ATOM 921 O O . THR A 1 116 ? 2.852 -8.256 -15.031 1.00 12.41 116 THR A O 1
ATOM 925 N N . GLY A 1 117 ? 0.927 -7.110 -15.056 1.00 11.26 117 GLY A N 1
ATOM 926 C CA . GLY A 1 117 ? 0.183 -8.306 -14.593 1.00 10.45 117 GLY A CA 1
ATOM 927 C C . GLY A 1 117 ? 0.445 -8.610 -13.125 1.00 8.80 117 GLY A C 1
ATOM 928 O O . GLY A 1 117 ? 0.476 -9.773 -12.773 1.00 11.50 117 GLY A O 1
ATOM 929 N N . THR A 1 118 ? 0.635 -7.577 -12.266 1.00 9.21 118 THR A N 1
ATOM 930 C CA . THR A 1 118 ? 1.026 -7.813 -10.865 1.00 7.59 118 THR A CA 1
ATOM 931 C C . THR A 1 118 ? 0.076 -7.127 -9.995 1.00 8.43 118 THR A C 1
ATOM 932 O O . THR A 1 118 ? -0.671 -6.199 -10.393 1.00 8.20 118 THR A O 1
ATOM 936 N N . ALA A 1 119 ? -0.018 -7.584 -8.738 1.00 7.46 119 ALA A N 1
ATOM 937 C CA . ALA A 1 119 ? -0.849 -6.969 -7.696 1.00 6.09 119 ALA A CA 1
ATOM 938 C C . ALA A 1 119 ? 0.005 -6.730 -6.457 1.00 5.27 119 ALA A C 1
ATOM 939 O O . ALA A 1 119 ? 0.831 -7.593 -6.096 1.00 5.71 119 ALA A O 1
ATOM 941 N N . LEU A 1 120 ? -0.212 -5.574 -5.824 1.00 4.93 120 LEU A N 1
ATOM 942 C CA . LEU A 1 120 ? 0.524 -5.311 -4.574 1.00 5.85 120 LEU A CA 1
ATOM 943 C C . LEU A 1 120 ? 0.147 -6.265 -3.473 1.00 5.46 120 LEU A C 1
ATOM 944 O O . LEU A 1 120 ? -0.984 -6.759 -3.425 1.00 5.83 120 LEU A O 1
ATOM 949 N N . VAL A 1 121 ? 1.141 -6.616 -2.648 1.00 5.08 121 VAL A N 1
ATOM 950 C CA . VAL A 1 121 ? 0.981 -7.575 -1.489 1.00 4.89 121 VAL A CA 1
ATOM 951 C C . VAL A 1 121 ? 1.453 -6.848 -0.226 1.00 5.52 121 VAL A C 1
ATOM 952 O O . VAL A 1 121 ? 2.457 -6.095 -0.254 1.00 5.91 121 VAL A O 1
ATOM 956 N N . SER A 1 122 ? 0.691 -7.091 0.860 1.00 6.16 122 SER A N 1
ATOM 957 C CA . SER A 1 122 ? 1.074 -6.569 2.202 1.00 5.65 122 SER A CA 1
ATOM 958 C C . SER A 1 122 ? 0.824 -7.699 3.156 1.00 5.47 122 SER A C 1
ATOM 959 O O . SER A 1 122 ? -0.371 -8.107 3.392 1.00 8.48 122 SER A O 1
ATOM 962 N N . ARG A 1 123 ? 1.875 -8.285 3.695 1.00 6.84 123 ARG A N 1
ATOM 963 C CA . ARG A 1 123 ? 1.779 -9.566 4.407 1.00 9.39 123 ARG A CA 1
ATOM 964 C C . ARG A 1 123 ? 2.669 -9.585 5.663 1.00 9.24 123 ARG A C 1
ATOM 965 O O . ARG A 1 123 ? 3.560 -8.738 5.799 1.00 11.01 123 ARG A O 1
ATOM 973 N N . THR A 1 124 ? 2.427 -10.580 6.532 1.00 10.14 124 THR A N 1
ATOM 974 C CA . THR A 1 124 ? 3.332 -10.923 7.665 1.00 15.12 124 THR A CA 1
ATOM 975 C C . THR A 1 124 ? 4.026 -12.270 7.345 1.00 14.96 124 THR A C 1
ATOM 976 O O . THR A 1 124 ? 3.708 -12.958 6.342 1.00 15.59 124 THR A O 1
ATOM 980 N N . HIS A 1 125 ? 5.022 -12.541 8.105 1.00 17.06 125 HIS A N 1
ATOM 981 C CA . HIS A 1 125 ? 5.761 -13.827 8.025 1.00 19.52 125 HIS A CA 1
ATOM 982 C C . HIS A 1 125 ? 6.716 -13.882 6.894 1.00 19.35 125 HIS A C 1
ATOM 983 O O . HIS A 1 125 ? 7.937 -13.926 7.153 1.00 21.18 125 HIS A O 1
ATOM 990 N N . LEU A 1 126 ? 6.210 -13.836 5.675 1.00 14.57 126 LEU A N 1
ATOM 991 C CA . LEU A 1 126 ? 7.118 -13.968 4.535 1.00 11.88 126 LEU A CA 1
ATOM 992 C C . LEU A 1 126 ? 7.585 -12.592 4.022 1.00 8.93 126 LEU A C 1
ATOM 993 O O . LEU A 1 126 ? 6.809 -11.715 3.737 1.00 9.39 126 LEU A O 1
ATOM 998 N N . GLN A 1 127 ? 8.904 -12.458 3.891 1.00 10.13 127 GLN A N 1
ATOM 999 C CA . GLN A 1 127 ? 9.493 -11.209 3.343 1.00 9.82 127 GLN A CA 1
ATOM 1000 C C . GLN A 1 127 ? 9.797 -11.363 1.845 1.00 10.03 127 GLN A C 1
ATOM 1001 O O . GLN A 1 127 ? 10.042 -12.488 1.388 1.00 11.85 127 GLN A O 1
ATOM 1007 N N . PRO A 1 128 ? 9.811 -10.239 1.131 1.00 9.37 128 PRO A N 1
ATOM 1008 C CA . PRO A 1 128 ? 9.516 -8.877 1.612 1.00 8.62 128 PRO A CA 1
ATOM 1009 C C . PRO A 1 128 ? 8.074 -8.727 1.977 1.00 7.78 128 PRO A C 1
ATOM 1010 O O . PRO A 1 128 ? 7.160 -9.312 1.345 1.00 7.55 128 PRO A O 1
ATOM 1014 N N . TYR A 1 129 ? 7.844 -7.985 3.079 1.00 7.20 129 TYR A N 1
ATOM 1015 C CA . TYR A 1 129 ? 6.493 -7.792 3.578 1.00 6.75 129 TYR A CA 1
ATOM 1016 C C . TYR A 1 129 ? 5.619 -6.957 2.649 1.00 7.80 129 TYR A C 1
ATOM 1017 O O . TYR A 1 129 ? 4.418 -7.230 2.571 1.00 7.06 129 TYR A O 1
ATOM 1026 N N . PHE A 1 130 ? 6.195 -5.941 2.024 1.00 5.80 130 PHE A N 1
ATOM 1027 C CA . PHE A 1 130 ? 5.505 -5.211 0.957 1.00 4.75 130 PHE A CA 1
ATOM 1028 C C . PHE A 1 130 ? 6.130 -5.686 -0.337 1.00 7.08 130 PHE A C 1
ATOM 1029 O O . PHE A 1 130 ? 7.369 -5.583 -0.518 1.00 8.61 130 PHE A O 1
ATOM 1037 N N . TRP A 1 131 ? 5.319 -6.254 -1.234 1.00 6.48 131 TRP A N 1
ATOM 1038 C CA . TRP A 1 131 ? 5.865 -6.920 -2.422 1.00 4.97 131 TRP A CA 1
ATOM 1039 C C . TRP A 1 131 ? 4.705 -6.922 -3.441 1.00 5.66 131 TRP A C 1
ATOM 1040 O O . TRP A 1 131 ? 3.796 -6.107 -3.382 1.00 5.55 131 TRP A O 1
ATOM 1051 N N . ASN A 1 132 ? 4.847 -7.853 -4.409 1.00 6.00 132 ASN A N 1
ATOM 1052 C CA . ASN A 1 132 ? 3.760 -8.037 -5.361 1.00 6.65 132 ASN A CA 1
ATOM 1053 C C . ASN A 1 132 ? 3.572 -9.482 -5.649 1.00 6.80 132 ASN A C 1
ATOM 1054 O O . ASN A 1 132 ? 4.347 -10.350 -5.169 1.00 7.54 132 ASN A O 1
ATOM 1059 N N . HIS A 1 133 ? 2.579 -9.859 -6.496 1.00 7.51 133 HIS A N 1
ATOM 1060 C CA . HIS A 1 133 ? 2.364 -11.247 -6.906 1.00 8.83 133 HIS A CA 1
ATOM 1061 C C . HIS A 1 133 ? 1.703 -11.215 -8.272 1.00 7.28 133 HIS A C 1
ATOM 1062 O O . HIS A 1 133 ? 0.986 -10.245 -8.553 1.00 8.79 133 HIS A O 1
ATOM 1069 N N . PRO A 1 134 ? 1.841 -12.254 -9.103 1.00 7.22 134 PRO A N 1
ATOM 1070 C CA . PRO A 1 134 ? 1.106 -12.230 -10.411 1.00 10.32 134 PRO A CA 1
ATOM 1071 C C . PRO A 1 134 ? -0.399 -12.110 -10.127 1.00 10.53 134 PRO A C 1
ATOM 1072 O O . PRO A 1 134 ? -0.986 -12.869 -9.342 1.00 9.91 134 PRO A O 1
ATOM 1076 N N . GLN A 1 135 ? -1.081 -11.212 -10.836 1.00 9.27 135 GLN A N 1
ATOM 1077 C CA . GLN A 1 135 ? -2.429 -10.825 -10.370 1.00 8.33 135 GLN A CA 1
ATOM 1078 C C . GLN A 1 135 ? -3.480 -11.858 -10.737 1.00 9.44 135 GLN A C 1
ATOM 1079 O O . GLN A 1 135 ? -4.610 -11.762 -10.221 1.00 9.44 135 GLN A O 1
ATOM 1085 N N . THR A 1 136 ? -3.139 -12.837 -11.557 1.00 10.51 136 THR A N 1
ATOM 1086 C CA . THR A 1 136 ? -4.066 -13.944 -11.881 1.00 11.67 136 THR A CA 1
ATOM 1087 C C . THR A 1 136 ? -4.313 -14.838 -10.673 1.00 10.98 136 THR A C 1
ATOM 1088 O O . THR A 1 136 ? -5.278 -15.653 -10.676 1.00 14.23 136 THR A O 1
ATOM 1092 N N . GLU A 1 137 ? -3.384 -14.828 -9.701 1.00 9.60 137 GLU A N 1
ATOM 1093 C CA . GLU A 1 137 ? -3.439 -15.767 -8.548 1.00 10.00 137 GLU A CA 1
ATOM 1094 C C . GLU A 1 137 ? -3.724 -14.910 -7.324 1.00 9.32 137 GLU A C 1
ATOM 1095 O O . GLU A 1 137 ? -2.866 -14.184 -6.835 1.00 11.11 137 GLU A O 1
ATOM 1101 N N . VAL A 1 138 ? -4.996 -14.912 -6.875 1.00 9.08 138 VAL A N 1
ATOM 1102 C CA . VAL A 1 138 ? -5.522 -13.945 -5.906 1.00 7.94 138 VAL A CA 1
ATOM 1103 C C . VAL A 1 138 ? -5.508 -14.587 -4.485 1.00 7.74 138 VAL A C 1
ATOM 1104 O O . VAL A 1 138 ? -6.179 -15.607 -4.271 1.00 9.70 138 VAL A O 1
ATOM 1108 N N . PHE A 1 139 ? -4.882 -13.898 -3.529 1.00 6.89 139 PHE A N 1
ATOM 1109 C CA . PHE A 1 139 ? -4.995 -14.228 -2.082 1.00 6.90 139 PHE A CA 1
ATOM 1110 C C . PHE A 1 139 ? -5.382 -12.922 -1.358 1.00 7.40 139 PHE A C 1
ATOM 1111 O O . PHE A 1 139 ? -5.204 -11.804 -1.855 1.00 6.45 139 PHE A O 1
ATOM 1119 N N . ASP A 1 140 ? -5.902 -13.083 -0.117 1.00 8.14 140 ASP A N 1
ATOM 1120 C CA . ASP A 1 140 ? -6.376 -11.906 0.524 1.00 7.76 140 ASP A CA 1
ATOM 1121 C C . ASP A 1 140 ? -5.330 -10.950 1.082 1.00 6.17 140 ASP A C 1
ATOM 1122 O O . ASP A 1 140 ? -5.680 -9.817 1.417 1.00 7.27 140 ASP A O 1
ATOM 1127 N N . ASP A 1 141 ? -4.052 -11.353 1.032 1.00 5.43 141 ASP A N 1
ATOM 1128 C CA . ASP A 1 141 ? -2.965 -10.392 1.298 1.00 6.18 141 ASP A CA 1
ATOM 1129 C C . ASP A 1 141 ? -2.684 -9.422 0.202 1.00 4.55 141 ASP A C 1
ATOM 1130 O O . ASP A 1 141 ? -1.797 -8.539 0.309 1.00 5.44 141 ASP A O 1
ATOM 1135 N N . GLN A 1 142 ? -3.492 -9.485 -0.882 1.00 5.19 142 GLN A N 1
ATOM 1136 C CA . GLN A 1 142 ? -3.422 -8.469 -1.949 1.00 5.70 142 GLN A CA 1
ATOM 1137 C C . GLN A 1 142 ? -4.451 -7.362 -1.728 1.00 4.31 142 GLN A C 1
ATOM 1138 O O . GLN A 1 142 ? -4.666 -6.488 -2.581 1.00 5.74 142 GLN A O 1
ATOM 1144 N N . TYR A 1 143 ? -5.117 -7.364 -0.576 1.00 4.14 143 TYR A N 1
ATOM 1145 C CA . TYR A 1 143 ? -6.249 -6.425 -0.364 1.00 4.77 143 TYR A CA 1
ATOM 1146 C C . TYR A 1 143 ? -5.822 -5.328 0.594 1.00 4.03 143 TYR A C 1
ATOM 1147 O O . TYR A 1 143 ? -5.116 -5.577 1.640 1.00 5.59 143 TYR A O 1
ATOM 1156 N N . PHE A 1 144 ? -6.366 -4.142 0.296 1.00 4.86 144 PHE A N 1
ATOM 1157 C CA . PHE A 1 144 ? -6.050 -2.863 1.042 1.00 4.67 144 PHE A CA 1
ATOM 1158 C C . PHE A 1 144 ? -7.329 -2.105 1.248 1.00 5.61 144 PHE A C 1
ATOM 1159 O O . PHE A 1 144 ? -8.342 -2.296 0.587 1.00 5.90 144 PHE A O 1
ATOM 1167 N N . THR A 1 145 ? -7.336 -1.241 2.245 1.00 5.95 145 THR A N 1
ATOM 1168 C CA . THR A 1 145 ? -8.452 -0.309 2.472 1.00 6.20 145 THR A CA 1
ATOM 1169 C C . THR A 1 145 ? -7.843 1.068 2.668 1.00 6.79 145 THR A C 1
ATOM 1170 O O . THR A 1 145 ? -6.680 1.204 3.147 1.00 7.05 145 THR A O 1
ATOM 1174 N N . PHE A 1 146 ? -8.611 2.099 2.439 1.00 8.24 146 PHE A N 1
ATOM 1175 C CA . PHE A 1 146 ? -8.123 3.476 2.746 1.00 8.85 146 PHE A CA 1
ATOM 1176 C C . PHE A 1 146 ? -8.360 3.867 4.152 1.00 9.87 146 PHE A C 1
ATOM 1177 O O . PHE A 1 146 ? -9.451 3.672 4.779 1.00 13.22 146 PHE A O 1
ATOM 1185 N N . LEU A 1 147 ? -7.357 4.524 4.784 1.00 8.97 147 LEU A N 1
ATOM 1186 C CA . LEU A 1 147 ? -7.479 5.211 6.140 1.00 12.10 147 LEU A CA 1
ATOM 1187 C C . LEU A 1 147 ? -7.273 6.693 5.923 1.00 10.77 147 LEU A C 1
ATOM 1188 O O . LEU A 1 147 ? -6.394 7.091 5.144 1.00 11.37 147 LEU A O 1
ATOM 1193 N N . PHE A 1 148 ? -8.071 7.598 6.508 1.00 14.39 148 PHE A N 1
ATOM 1194 C CA . PHE A 1 148 ? -7.902 9.086 6.325 1.00 14.40 148 PHE A CA 1
ATOM 1195 C C . PHE A 1 148 ? -7.519 9.778 7.615 1.00 17.20 148 PHE A C 1
ATOM 1196 O O . PHE A 1 148 ? -7.797 9.167 8.663 1.00 19.78 148 PHE A O 1
ATOM 1204 N N . GLU A 1 149 ? -6.816 10.918 7.516 1.00 17.10 149 GLU A N 1
ATOM 1205 C CA . GLU A 1 149 ? -6.477 11.741 8.739 1.00 20.65 149 GLU A CA 1
ATOM 1206 C C . GLU A 1 149 ? -7.696 12.031 9.648 1.00 24.23 149 GLU A C 1
ATOM 1207 O O . GLU A 1 149 ? -8.735 12.419 9.112 1.00 24.46 149 GLU A O 1
#

Sequence (149 aa):
MTDIYIPPEGLYFRLLGFASRQVIFARNSPSPDVGLSPVNDQATDQYFSLIYGTGEHAGLYAIKSKATGKVLFSRRPAEPYVGQIDGDGRYPDNWFKIEPGKTYLSKYFRLVQPSTGTALVSRTHLQPYFWNHPQTEVFDDQYFTFLFE

InterPro domains:
  IPR004991 Aerolysin-like toxin [PF03318] (167-256)
  IPR053237 Natterin, C-terminal [PTHR39244] (151-313)

Organism: NCBI:txid5630

Nearest PDB structures (foldseek):
  2y9g-assembly1_A  TM=9.820E-01  e=9.684E-28  Laetiporus sulphureus
  1w3a-assembly1_A  TM=9.738E-01  e=1.333E-26  Laetiporus sulphureus
  8b97-assembly1_A  TM=9.517E-01  e=8.153E-19  Laccaria bicolor S238N-H53
  4i4s-assembly1_A  TM=9.3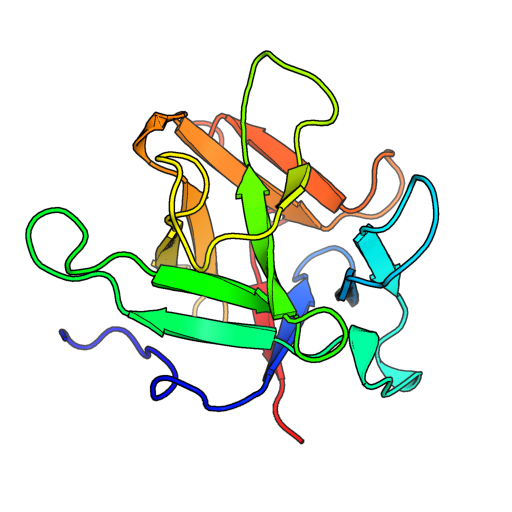42E-01  e=2.369E-15  Boletus edulis
  4i4o-assembly1_A  TM=9.360E-01  e=6.207E-15  Boletus edulis

CATH classification: 2.80.10.50

Solvent-accessible surface area: 7721 Å² total; per-residue (Å²): 155,108,146,60,120,20,0,77,101,41,75,95,0,19,2,15,0,55,41,6,122,46,0,0,19,0,88,106,41,121,110,93,32,19,14,22,20,76,44,132,85,125,29,79,39,0,19,0,8,4,33,53,10,110,66,163,48,70,50,32,17,0,1,63,1,88,44,22,27,48,0,1,16,0,61,81,124,52,126,74,39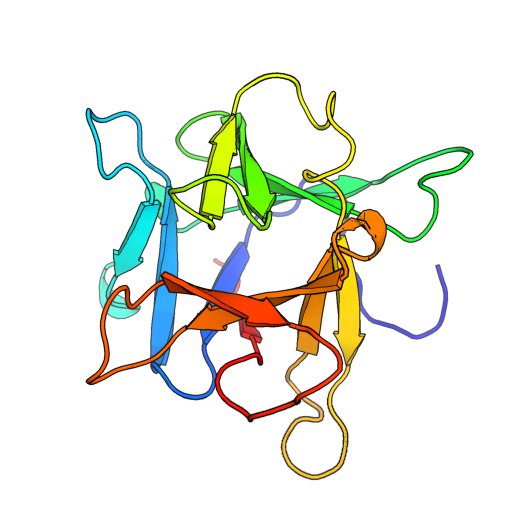,5,6,17,67,86,27,75,13,157,84,92,26,0,18,0,96,9,48,61,10,170,124,140,14,93,167,20,14,6,3,6,1,60,85,45,27,2,0,0,2,0,31,79,175,104,119,56,88,9,33,1,45,50,52,120,91,75,110,49,30,0,17,0,10,25,46,94,181

Radius of gyration: 13.83 Å; Cα contacts (8 Å, |Δi|>4): 361; chains: 1; bounding box: 38×30×38 Å